Protein AF-A0A9E0QNR1-F1 (afdb_monomer_lite)

Sequence (44 aa):
RLVFEAIKGLSDAEKYDLVLHDGVVFASDSVDITDKVQKRLSTQ

Secondary structure (DSSP, 8-state):
-HHHHHHHHHHHHHT-S----SS-----TTT--HHHHHHHHHT-

Structure (mmCIF, N/CA/C/O backbone):
data_AF-A0A9E0QNR1-F1
#
_entry.id   AF-A0A9E0QNR1-F1
#
loop_
_atom_site.group_PDB
_atom_site.id
_atom_site.type_symbol
_atom_site.label_atom_id
_atom_site.label_alt_id
_atom_site.label_comp_id
_atom_site.label_asym_id
_atom_site.label_entity_id
_atom_site.label_seq_id
_atom_site.pdbx_PDB_ins_code
_atom_site.Cartn_x
_atom_site.Cartn_y
_atom_site.Cartn_z
_atom_site.occupancy
_atom_site.B_iso_or_equiv
_atom_site.auth_seq_id
_atom_site.auth_comp_id
_atom_site.auth_asym_id
_atom_site.auth_atom_id
_atom_site.pdbx_PDB_model_num
ATOM 1 N N . ARG A 1 1 ? -15.915 -1.095 -5.229 1.00 77.88 1 ARG A N 1
ATOM 2 C CA . ARG A 1 1 ? -16.205 -0.269 -4.029 1.00 77.88 1 ARG A CA 1
ATOM 3 C C . ARG A 1 1 ? -15.534 -0.829 -2.776 1.00 77.88 1 ARG A C 1
ATOM 5 O O . ARG A 1 1 ? -14.736 -0.107 -2.208 1.00 77.88 1 ARG A O 1
ATOM 12 N N . LEU A 1 2 ? -15.754 -2.104 -2.425 1.00 86.62 2 LEU A N 1
ATOM 13 C CA . LEU A 1 2 ? -15.114 -2.764 -1.268 1.00 86.62 2 LEU A CA 1
ATOM 14 C C . LEU A 1 2 ? -13.581 -2.620 -1.236 1.00 86.62 2 LEU A C 1
ATOM 16 O O . LEU A 1 2 ? -13.032 -2.167 -0.242 1.00 86.62 2 LEU A O 1
ATOM 20 N N . VAL A 1 3 ? -12.899 -2.910 -2.350 1.00 89.06 3 VAL A N 1
ATOM 21 C CA . VAL A 1 3 ? -11.431 -2.774 -2.449 1.00 89.06 3 VAL A CA 1
ATOM 22 C C . VAL A 1 3 ? -10.970 -1.337 -2.192 1.00 89.06 3 VAL A C 1
ATOM 24 O O . VAL A 1 3 ? -10.031 -1.116 -1.440 1.00 89.06 3 VAL A O 1
ATOM 27 N N . PHE A 1 4 ? -11.662 -0.349 -2.763 1.00 91.00 4 PHE A N 1
ATOM 28 C CA . PHE A 1 4 ? -11.321 1.063 -2.582 1.00 91.00 4 PHE A CA 1
ATOM 29 C C . PHE A 1 4 ? -11.493 1.518 -1.127 1.00 91.00 4 PHE A C 1
ATOM 31 O O . PHE A 1 4 ? -10.638 2.217 -0.592 1.00 91.00 4 PHE A O 1
ATOM 38 N N . GLU A 1 5 ? -12.572 1.098 -0.463 1.00 92.62 5 GLU A N 1
ATOM 39 C CA . GLU A 1 5 ? -12.803 1.414 0.952 1.00 92.62 5 GLU A CA 1
ATOM 40 C C . GLU A 1 5 ? -11.789 0.709 1.865 1.00 92.62 5 GLU A C 1
ATOM 42 O O . GLU A 1 5 ? -11.308 1.311 2.826 1.00 92.62 5 GLU A O 1
ATOM 47 N N . ALA A 1 6 ? -11.387 -0.521 1.530 1.00 93.25 6 ALA A N 1
ATOM 48 C CA . ALA A 1 6 ? -10.327 -1.228 2.240 1.00 93.25 6 ALA A CA 1
ATOM 49 C C . ALA A 1 6 ? -8.963 -0.541 2.086 1.00 93.25 6 ALA A C 1
ATOM 51 O O . ALA A 1 6 ? -8.276 -0.363 3.091 1.00 93.25 6 ALA A O 1
ATOM 52 N N . ILE A 1 7 ? -8.601 -0.114 0.867 1.00 94.19 7 ILE A N 1
ATOM 53 C CA . ILE A 1 7 ? -7.378 0.660 0.604 1.00 94.19 7 ILE A CA 1
ATOM 54 C C . ILE A 1 7 ? -7.419 1.958 1.402 1.00 94.19 7 ILE A C 1
ATOM 56 O O . ILE A 1 7 ? -6.506 2.205 2.175 1.00 94.19 7 ILE A O 1
ATOM 60 N N . LYS A 1 8 ? -8.502 2.740 1.307 1.00 94.00 8 LYS A N 1
ATOM 61 C CA . LYS A 1 8 ? -8.633 4.002 2.045 1.00 94.00 8 LYS A CA 1
ATOM 62 C C . LYS A 1 8 ? -8.505 3.800 3.557 1.00 94.00 8 LYS A C 1
ATOM 64 O O . LYS A 1 8 ? -7.751 4.508 4.213 1.00 94.00 8 LYS A O 1
ATOM 69 N N . GLY A 1 9 ? -9.200 2.806 4.108 1.00 94.31 9 GLY A N 1
ATOM 70 C CA . GLY A 1 9 ? -9.129 2.506 5.536 1.00 94.31 9 GLY A CA 1
ATOM 71 C C . GLY A 1 9 ? -7.741 2.040 5.984 1.00 94.31 9 GLY A C 1
ATOM 72 O O . GLY A 1 9 ? -7.322 2.365 7.092 1.00 94.31 9 GLY A O 1
ATOM 73 N N . LEU A 1 10 ? -7.023 1.296 5.137 1.00 94.69 10 LEU A N 1
ATOM 74 C CA . LEU A 1 10 ? -5.632 0.920 5.389 1.00 94.69 10 LEU A CA 1
ATOM 75 C C . LEU A 1 10 ? -4.712 2.149 5.335 1.00 94.69 10 LEU A C 1
ATOM 77 O O . LEU A 1 10 ? -3.900 2.336 6.238 1.00 94.69 10 LEU A O 1
ATOM 81 N N . SER A 1 11 ? -4.887 3.007 4.327 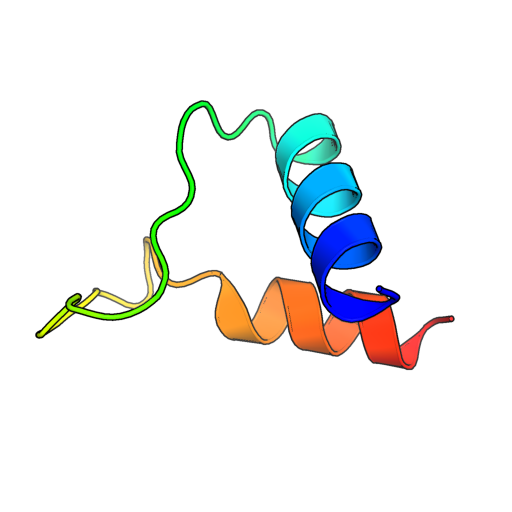1.00 95.69 11 SER A N 1
ATOM 82 C CA . SER A 1 11 ? -4.160 4.269 4.168 1.00 95.69 11 SER A CA 1
ATOM 83 C C . SER A 1 11 ? -4.288 5.169 5.391 1.00 95.69 11 SER A C 1
ATOM 85 O O . SER A 1 11 ? -3.277 5.624 5.920 1.00 95.69 11 SER A O 1
ATOM 87 N N . ASP A 1 12 ? -5.505 5.350 5.905 1.00 95.88 12 ASP A N 1
ATOM 88 C CA . ASP A 1 12 ? -5.764 6.187 7.080 1.00 95.88 12 ASP A CA 1
ATOM 89 C C . ASP A 1 12 ? -5.176 5.597 8.377 1.00 95.88 12 ASP A C 1
ATOM 91 O O . ASP A 1 12 ? -4.717 6.342 9.256 1.00 95.88 12 ASP A O 1
ATOM 95 N N . ALA A 1 13 ? -5.205 4.266 8.516 1.00 94.94 13 ALA A N 1
ATOM 96 C CA . ALA A 1 13 ? -4.706 3.553 9.691 1.00 94.94 13 ALA A CA 1
ATOM 97 C C . ALA A 1 13 ? -3.174 3.560 9.764 1.00 94.94 13 ALA A C 1
ATOM 99 O O . ALA A 1 13 ? -2.612 3.808 10.830 1.00 94.94 13 ALA A O 1
ATOM 100 N N . GLU A 1 14 ? -2.511 3.331 8.631 1.00 94.75 14 GLU A N 1
ATOM 101 C CA . GLU A 1 14 ? -1.050 3.249 8.540 1.00 94.75 14 GLU A CA 1
ATOM 102 C C . GLU A 1 14 ? -0.386 4.570 8.127 1.00 94.75 14 GLU A C 1
ATOM 104 O O . GLU A 1 14 ? 0.836 4.635 8.031 1.00 94.75 14 GLU A O 1
ATOM 109 N N . LYS A 1 15 ? -1.177 5.639 7.961 1.00 95.69 15 LYS A N 1
ATOM 110 C CA . LYS A 1 15 ? -0.707 6.999 7.642 1.00 95.69 15 LYS A CA 1
ATOM 111 C C . LYS A 1 15 ? 0.059 7.071 6.324 1.00 95.69 15 LYS A C 1
ATOM 113 O O . LYS A 1 15 ? 1.083 7.735 6.224 1.00 95.69 15 LYS A O 1
ATOM 118 N N . TYR A 1 16 ? -0.465 6.397 5.307 1.00 95.50 16 TYR A N 1
ATOM 119 C CA . TYR A 1 16 ? 0.041 6.537 3.949 1.00 95.50 16 TYR A CA 1
ATOM 120 C C . TYR A 1 16 ? -0.450 7.848 3.331 1.00 95.50 16 TYR A C 1
ATOM 122 O O . TYR A 1 16 ? -1.654 8.087 3.262 1.00 95.50 16 TYR A O 1
ATOM 130 N N . ASP A 1 17 ? 0.480 8.652 2.821 1.00 95.00 17 ASP A N 1
ATOM 131 C CA . ASP A 1 17 ? 0.163 9.905 2.123 1.00 95.00 17 ASP A CA 1
ATOM 132 C C . ASP A 1 17 ? -0.187 9.690 0.639 1.00 95.00 17 ASP A C 1
ATOM 134 O O . ASP A 1 17 ? -0.890 10.499 0.033 1.00 95.00 17 ASP A O 1
ATOM 138 N N . LEU A 1 18 ? 0.294 8.594 0.036 1.00 93.94 18 LEU A N 1
ATOM 139 C CA . LEU A 1 18 ? 0.075 8.256 -1.371 1.00 93.94 18 LEU A CA 1
ATOM 140 C C . LEU A 1 18 ? 0.032 6.737 -1.564 1.00 93.94 18 LEU A C 1
ATOM 142 O O . LEU A 1 18 ? 0.907 6.017 -1.088 1.00 93.94 18 LEU A O 1
ATOM 146 N N . VAL A 1 19 ? -0.963 6.261 -2.315 1.00 94.50 19 VAL A N 1
ATOM 147 C CA . VAL A 1 19 ? -1.050 4.876 -2.792 1.00 94.50 19 VAL A CA 1
ATOM 148 C C . VAL A 1 19 ? -1.149 4.906 -4.308 1.00 94.50 19 VAL A C 1
ATOM 150 O O . VAL A 1 19 ? -2.000 5.600 -4.863 1.00 94.50 19 VAL A O 1
ATOM 153 N N . LEU A 1 20 ? -0.274 4.155 -4.969 1.00 93.19 20 LEU A N 1
ATOM 154 C CA . LEU A 1 20 ? -0.255 4.019 -6.419 1.00 93.19 20 LEU A CA 1
ATOM 155 C C . LEU A 1 20 ? -0.782 2.637 -6.802 1.00 93.19 20 LEU A C 1
ATOM 157 O O . LEU A 1 20 ? -0.384 1.631 -6.219 1.00 93.19 20 LEU A O 1
ATOM 161 N N . HIS A 1 21 ? -1.665 2.604 -7.792 1.00 87.44 21 HIS A N 1
ATOM 162 C CA . HIS A 1 21 ? -2.088 1.393 -8.485 1.00 87.44 21 HIS A CA 1
ATOM 163 C C . HIS A 1 21 ? -2.042 1.671 -9.987 1.00 87.44 21 HIS A C 1
ATOM 165 O O . HIS A 1 21 ? -2.211 2.821 -10.382 1.00 87.44 21 HIS A O 1
ATOM 171 N N . ASP A 1 22 ? -1.847 0.622 -10.789 1.00 84.75 22 ASP A N 1
ATOM 172 C CA . ASP A 1 22 ? -1.727 0.660 -12.252 1.00 84.75 22 ASP A CA 1
ATOM 173 C C . ASP A 1 22 ? -0.609 1.580 -12.794 1.00 84.75 22 ASP A C 1
ATOM 175 O O . ASP A 1 22 ? -0.472 2.752 -12.462 1.00 84.75 22 ASP A O 1
ATOM 179 N N . GLY A 1 23 ? 0.245 1.037 -13.664 1.00 87.00 23 GLY A N 1
ATOM 180 C CA . GLY A 1 23 ? 1.407 1.765 -14.200 1.00 87.00 23 GLY A CA 1
ATOM 181 C C . GLY A 1 23 ? 2.657 1.735 -13.309 1.00 87.00 23 GLY A C 1
ATOM 182 O O . GLY A 1 23 ? 3.697 2.264 -13.698 1.00 87.00 23 GLY A O 1
ATOM 183 N N . VAL A 1 24 ? 2.602 1.062 -12.156 1.00 90.56 24 VAL A N 1
ATOM 184 C CA . VAL A 1 24 ? 3.793 0.707 -11.372 1.00 90.56 24 VAL A CA 1
ATOM 185 C C . VAL A 1 24 ? 4.455 -0.513 -12.016 1.00 90.56 24 VAL A C 1
ATOM 187 O O . VAL A 1 24 ? 3.873 -1.593 -12.050 1.00 90.56 24 VAL A O 1
ATOM 190 N N . VAL A 1 25 ? 5.668 -0.343 -12.549 1.00 89.62 25 VAL A N 1
ATOM 191 C CA . VAL A 1 25 ? 6.426 -1.430 -13.205 1.00 89.62 25 VAL A CA 1
ATOM 192 C C . VAL A 1 25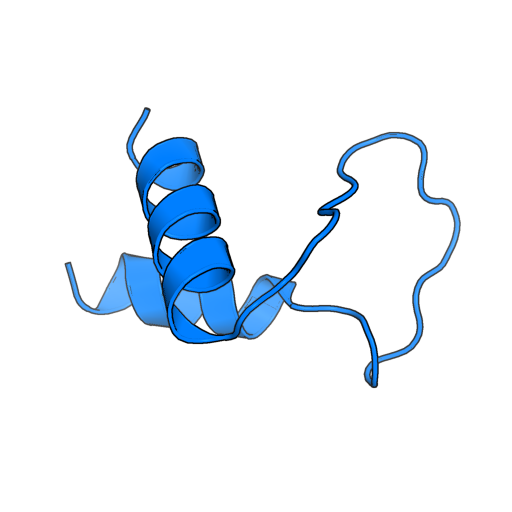 ? 7.123 -2.333 -12.181 1.00 89.62 25 VAL A C 1
ATOM 194 O O . VAL A 1 25 ? 7.330 -3.516 -12.437 1.00 89.62 25 VAL A O 1
ATOM 197 N N . PHE A 1 26 ? 7.486 -1.782 -11.020 1.00 91.56 26 PHE A N 1
ATOM 198 C CA . PHE A 1 26 ? 8.144 -2.500 -9.933 1.00 91.56 26 PHE A CA 1
ATOM 199 C C . PHE A 1 26 ? 7.917 -1.788 -8.594 1.00 91.56 26 PHE A C 1
ATOM 201 O O . PHE A 1 26 ? 8.001 -0.560 -8.522 1.00 91.56 26 PHE A O 1
ATOM 208 N N . ALA A 1 27 ? 7.692 -2.568 -7.540 1.00 93.69 27 ALA A N 1
ATOM 209 C CA . ALA A 1 27 ? 7.689 -2.133 -6.150 1.00 93.69 27 ALA A CA 1
ATOM 210 C C . ALA A 1 27 ? 8.451 -3.172 -5.317 1.00 93.69 27 ALA A C 1
ATOM 212 O O . ALA A 1 27 ? 8.347 -4.368 -5.578 1.00 93.69 27 ALA A O 1
ATOM 213 N N . SER A 1 28 ? 9.236 -2.724 -4.337 1.00 96.19 28 SER A N 1
ATOM 214 C CA . SER A 1 28 ? 9.873 -3.633 -3.382 1.00 96.19 28 SER A CA 1
ATOM 215 C C . SER A 1 28 ? 8.891 -4.055 -2.292 1.00 96.19 28 SER A C 1
ATOM 217 O O . SER A 1 28 ? 8.001 -3.289 -1.928 1.00 96.19 28 SER A O 1
ATOM 219 N N . ASP A 1 29 ? 9.132 -5.208 -1.669 1.00 94.50 29 ASP A N 1
ATOM 220 C CA . ASP A 1 29 ? 8.302 -5.734 -0.570 1.00 94.50 29 ASP A CA 1
ATOM 221 C C . ASP A 1 29 ? 8.163 -4.765 0.618 1.00 94.50 29 ASP A C 1
ATOM 223 O O . ASP A 1 29 ? 7.195 -4.810 1.369 1.00 94.50 29 ASP A O 1
ATOM 227 N N . SER A 1 30 ? 9.134 -3.865 0.802 1.00 93.12 30 SER A N 1
ATOM 228 C CA . SER A 1 30 ? 9.090 -2.832 1.842 1.00 93.12 30 SER A CA 1
ATOM 229 C C . SER A 1 30 ? 8.017 -1.762 1.611 1.00 93.12 30 SER A C 1
ATOM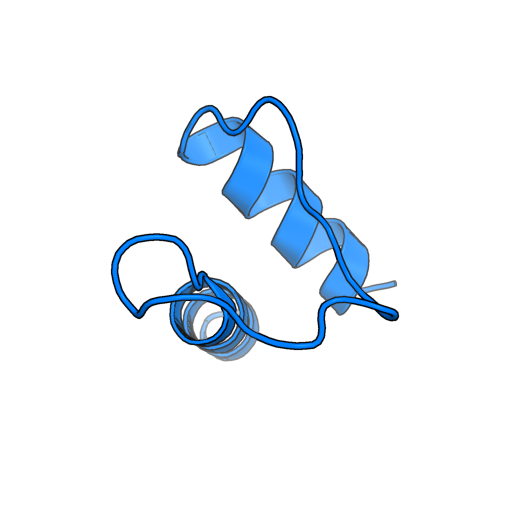 231 O O . SER A 1 30 ? 7.638 -1.084 2.567 1.00 93.12 30 SER A O 1
ATOM 233 N N . VAL A 1 31 ? 7.556 -1.584 0.369 1.00 93.00 31 VAL A N 1
ATOM 234 C CA . VAL A 1 31 ? 6.550 -0.579 -0.012 1.00 93.00 31 VAL A CA 1
ATOM 235 C C . VAL A 1 31 ? 5.295 -1.191 -0.636 1.00 93.00 31 VAL A C 1
ATOM 237 O O . VAL A 1 31 ? 4.271 -0.514 -0.693 1.00 93.00 31 VAL A O 1
ATOM 240 N N . ASP A 1 32 ? 5.340 -2.452 -1.075 1.00 94.81 32 ASP A N 1
ATOM 241 C CA . ASP A 1 32 ? 4.161 -3.181 -1.538 1.00 94.81 32 ASP A CA 1
ATOM 242 C C . ASP A 1 32 ? 3.229 -3.507 -0.357 1.00 94.81 32 ASP A C 1
ATOM 244 O O . ASP A 1 32 ? 3.610 -4.130 0.636 1.00 94.81 32 ASP A O 1
ATOM 248 N N . ILE A 1 33 ? 1.978 -3.056 -0.455 1.00 94.81 33 ILE A N 1
ATOM 249 C CA . ILE A 1 33 ? 0.948 -3.231 0.576 1.00 94.81 33 ILE A CA 1
ATOM 250 C C . ILE A 1 33 ? -0.161 -4.202 0.158 1.00 94.81 33 ILE A C 1
ATOM 252 O O . ILE A 1 33 ? -1.157 -4.335 0.874 1.00 94.81 33 ILE A O 1
ATOM 256 N N . THR A 1 34 ? -0.020 -4.884 -0.980 1.00 94.06 34 THR A N 1
ATOM 257 C CA . THR A 1 34 ? -1.063 -5.732 -1.576 1.00 94.06 34 THR A CA 1
ATOM 258 C C . THR A 1 34 ? -1.555 -6.786 -0.586 1.00 94.06 34 THR A C 1
ATOM 260 O O . THR A 1 34 ? -2.760 -6.940 -0.378 1.00 94.06 34 THR A O 1
ATOM 263 N N . ASP A 1 35 ? -0.643 -7.447 0.125 1.00 95.06 35 ASP A N 1
ATOM 264 C CA . ASP A 1 35 ? -0.984 -8.447 1.143 1.00 95.06 35 ASP A CA 1
ATOM 265 C C . ASP A 1 35 ? -1.748 -7.866 2.335 1.00 95.06 35 ASP A C 1
ATOM 267 O O . ASP A 1 35 ? -2.624 -8.523 2.901 1.00 95.06 35 ASP A O 1
ATOM 2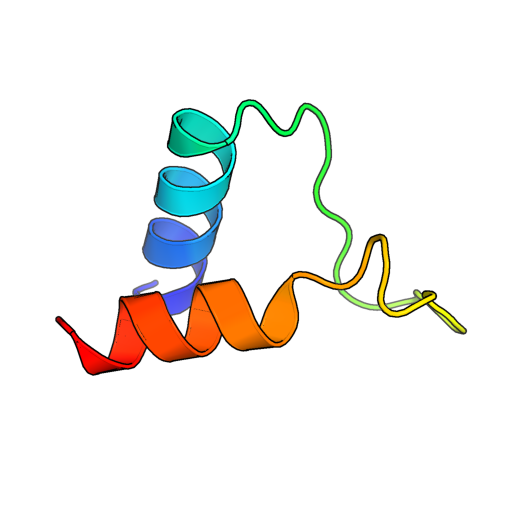71 N N . LYS A 1 36 ? -1.447 -6.625 2.728 1.00 94.69 36 LYS A N 1
ATOM 272 C CA . LYS A 1 36 ? -2.157 -5.949 3.821 1.00 94.69 36 LYS A CA 1
ATOM 273 C C . LYS A 1 36 ? -3.602 -5.656 3.423 1.00 94.69 36 LYS A C 1
ATOM 275 O O . LYS A 1 36 ? -4.517 -5.892 4.214 1.00 94.69 36 LYS A O 1
ATOM 280 N N . VAL A 1 37 ? -3.814 -5.208 2.183 1.00 94.25 37 VAL A N 1
ATOM 281 C CA . VAL A 1 37 ? -5.153 -4.978 1.624 1.00 94.25 37 VAL A CA 1
ATOM 282 C C . VAL A 1 37 ? -5.932 -6.293 1.538 1.00 94.25 37 VAL A C 1
ATOM 284 O O . VAL A 1 37 ? -7.073 -6.349 1.997 1.00 94.25 37 VAL A O 1
ATOM 287 N N . GLN A 1 38 ? -5.315 -7.366 1.030 1.00 93.75 38 GLN A N 1
ATOM 288 C CA . GLN A 1 38 ? -5.941 -8.693 0.943 1.00 93.75 38 GLN A CA 1
ATOM 289 C C . GLN A 1 38 ? -6.360 -9.226 2.318 1.00 93.75 38 GLN A C 1
ATOM 291 O O . GLN A 1 38 ? -7.505 -9.643 2.497 1.00 93.75 38 GLN A O 1
ATOM 296 N N . LYS A 1 39 ? -5.470 -9.151 3.317 1.00 93.00 39 LYS A N 1
ATOM 297 C CA . LYS A 1 39 ? -5.782 -9.547 4.699 1.00 93.00 39 LYS A CA 1
ATOM 298 C C . LYS A 1 39 ? -6.976 -8.772 5.240 1.00 93.00 39 LYS A C 1
ATOM 300 O O . LYS A 1 39 ? -7.899 -9.374 5.782 1.00 93.00 39 LYS A O 1
ATOM 305 N N . ARG A 1 40 ? -7.005 -7.455 5.032 1.00 89.50 40 ARG A N 1
ATOM 306 C CA . ARG A 1 40 ? -8.109 -6.609 5.492 1.00 89.50 40 ARG A CA 1
ATOM 307 C C . ARG A 1 40 ? 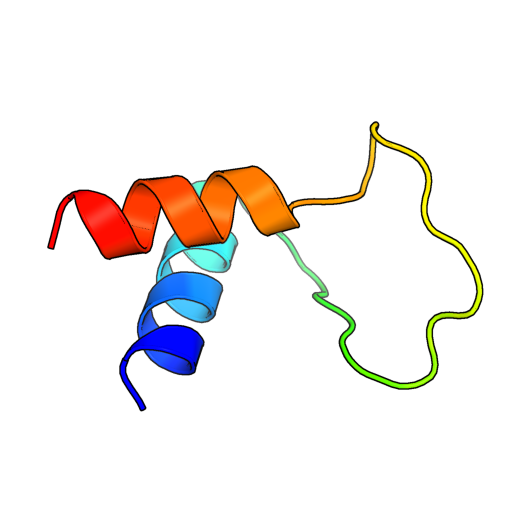-9.441 -6.974 4.836 1.00 89.50 40 ARG A C 1
ATOM 309 O O . ARG A 1 40 ? -10.455 -7.005 5.526 1.00 89.50 40 ARG A O 1
ATOM 316 N N . LEU A 1 41 ? -9.431 -7.291 3.543 1.00 90.44 41 LEU A N 1
ATOM 317 C CA . LEU A 1 41 ? -10.617 -7.746 2.812 1.00 90.44 41 LEU A CA 1
ATOM 318 C C . LEU A 1 41 ? -11.096 -9.130 3.265 1.00 90.44 41 LEU A C 1
ATOM 320 O O . LEU A 1 41 ? -12.295 -9.359 3.295 1.00 90.44 41 LEU A O 1
ATOM 324 N N . SER A 1 42 ? -10.187 -10.031 3.648 1.00 87.88 42 SER A N 1
ATOM 325 C CA . SER A 1 42 ? -10.547 -11.371 4.143 1.00 87.88 42 SER A CA 1
ATOM 326 C C . SER A 1 42 ? -11.171 -11.377 5.542 1.00 87.88 42 SER A C 1
ATOM 328 O O . SER A 1 42 ? -11.810 -12.350 5.930 1.00 87.88 42 SER A O 1
ATOM 330 N N . THR A 1 43 ? -10.968 -10.303 6.308 1.00 75.19 43 THR A N 1
ATOM 331 C CA . THR A 1 43 ? -11.528 -10.128 7.658 1.00 75.19 43 THR A CA 1
ATOM 332 C C . THR A 1 43 ? -12.867 -9.382 7.679 1.00 75.19 43 THR A C 1
ATOM 334 O O . TH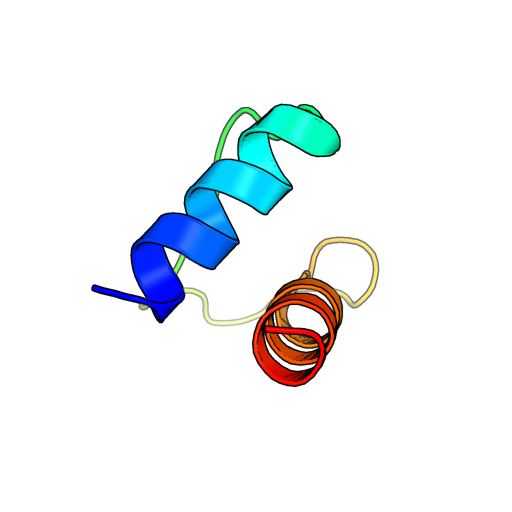R A 1 43 ? -13.380 -9.121 8.767 1.00 75.19 43 THR A O 1
ATOM 337 N N . GLN A 1 44 ? -13.398 -8.996 6.512 1.00 58.38 44 GLN A N 1
ATOM 338 C CA . GLN A 1 44 ? -14.690 -8.317 6.360 1.00 58.38 44 GLN A CA 1
ATOM 339 C C . GLN A 1 44 ? -15.778 -9.262 5.860 1.00 58.38 44 GLN A C 1
ATOM 341 O O . GLN A 1 44 ? -15.459 -10.150 5.039 1.00 58.38 44 GLN A O 1
#

pLDDT: mean 91.23, std 6.65, range [58.38, 96.19]

Foldseek 3Di:
DLLVVLVVVVCVVVVPPDDDDDPPPDDDPVPDCPVVSVVSSVVD

Radius of gyration: 10.54 Å; chains: 1; bounding box: 26×21×24 Å